Protein AF-R7PUD4-F1 (afdb_monomer_lite)

pLDDT: mean 94.87, std 5.17, range [64.31, 98.5]

Secondary structure (DSSP, 8-state):
--HHHHHHHHHHHTS---HHHHHHHHTS-HHHHHHHHHHHHHHHHHHHHHH-HHHHHHHHHHHHHHHHHHS-HHHHHHHHHHHHHTT-

Radius of gyration: 19.75 Å; chains: 1; bounding box: 38×24×50 Å

Sequence (88 aa):
MTKRQRDCLDLYYNENLTLAEIAEHFRISRQAVHDAMRHGEEQLAYYEKTLCLLYKKKEKQKALVNVKNILTETQLKKAEIWLELLSE

Structure (mmCIF, N/CA/C/O backbone):
data_AF-R7PUD4-F1
#
_entry.id   AF-R7PUD4-F1
#
loop_
_atom_site.group_PDB
_atom_site.id
_atom_site.type_symbol
_atom_site.label_atom_id
_atom_site.label_alt_id
_atom_site.label_comp_id
_atom_site.label_asym_id
_atom_site.label_entity_id
_atom_site.label_seq_id
_atom_site.pdbx_PDB_ins_code
_atom_site.Cartn_x
_atom_site.Cartn_y
_atom_site.Cartn_z
_atom_site.occupancy
_atom_site.B_iso_or_equiv
_atom_site.auth_seq_id
_atom_site.auth_comp_id
_atom_site.auth_asym_id
_atom_site.auth_atom_id
_atom_site.pdbx_PDB_model_num
ATOM 1 N N . MET A 1 1 ? -3.047 1.598 -11.704 1.0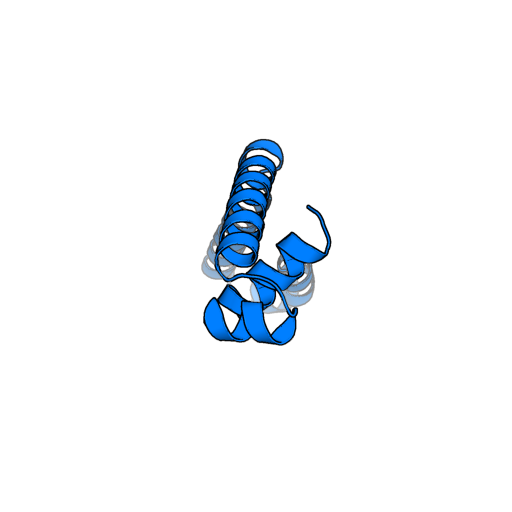0 89.31 1 MET A N 1
ATOM 2 C CA . MET A 1 1 ? -1.724 0.954 -11.597 1.00 89.31 1 MET A CA 1
ATOM 3 C C . MET A 1 1 ? -1.672 -0.325 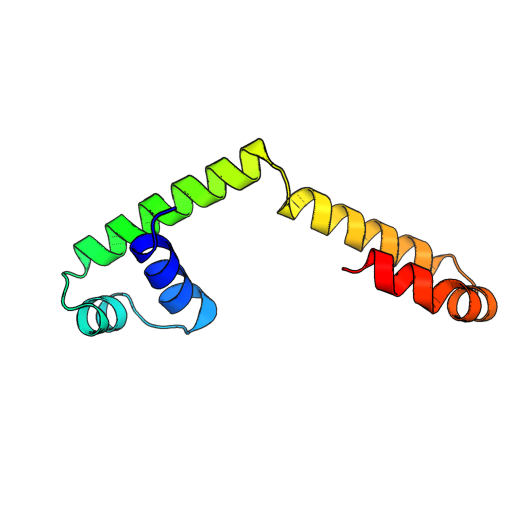-12.392 1.00 89.31 1 MET A C 1
ATOM 5 O O . MET A 1 1 ? -2.572 -1.150 -12.278 1.00 89.31 1 MET A O 1
ATOM 9 N N . THR A 1 2 ? -0.644 -0.456 -13.227 1.00 96.75 2 THR A N 1
ATOM 10 C CA . THR A 1 2 ? -0.388 -1.685 -13.986 1.00 96.75 2 THR A CA 1
ATOM 11 C C . THR A 1 2 ? 0.178 -2.769 -13.074 1.00 96.75 2 THR A C 1
ATOM 13 O O . THR A 1 2 ? 0.749 -2.471 -12.023 1.00 96.75 2 THR A O 1
ATOM 16 N N . LYS A 1 3 ? 0.068 -4.030 -13.504 1.00 96.62 3 LYS A N 1
ATOM 17 C CA . LYS A 1 3 ? 0.667 -5.157 -12.783 1.00 96.62 3 LYS A CA 1
ATOM 18 C C . LYS A 1 3 ? 2.178 -4.963 -12.593 1.00 96.62 3 LYS A C 1
ATOM 20 O O . LYS A 1 3 ? 2.661 -5.077 -11.482 1.00 96.62 3 LYS A O 1
ATOM 25 N N . ARG A 1 4 ? 2.903 -4.551 -13.641 1.00 95.50 4 ARG A N 1
ATOM 26 C CA . ARG A 1 4 ? 4.361 -4.353 -13.567 1.00 95.50 4 ARG A CA 1
ATOM 27 C C . ARG A 1 4 ? 4.771 -3.305 -12.529 1.00 95.50 4 ARG A C 1
ATOM 29 O O . ARG A 1 4 ? 5.705 -3.543 -11.781 1.00 95.50 4 ARG A O 1
ATOM 36 N N . GLN A 1 5 ? 4.080 -2.166 -12.483 1.00 97.94 5 GLN A N 1
ATOM 37 C CA . GLN A 1 5 ? 4.351 -1.115 -11.493 1.00 97.94 5 GLN A CA 1
ATOM 38 C C . GLN A 1 5 ? 4.112 -1.625 -10.069 1.00 97.94 5 GLN A C 1
ATOM 40 O O . GLN A 1 5 ? 4.936 -1.390 -9.193 1.00 97.94 5 GLN A O 1
ATOM 45 N N . ARG A 1 6 ? 3.008 -2.359 -9.860 1.00 97.94 6 ARG A N 1
ATOM 46 C CA . ARG A 1 6 ? 2.694 -2.983 -8.571 1.00 97.94 6 ARG A CA 1
ATOM 47 C C . ARG A 1 6 ? 3.784 -3.959 -8.149 1.00 97.94 6 ARG A C 1
ATOM 49 O O . ARG A 1 6 ? 4.300 -3.820 -7.052 1.00 97.94 6 ARG A O 1
ATOM 56 N N . ASP A 1 7 ? 4.121 -4.904 -9.020 1.00 98.06 7 ASP A N 1
ATOM 57 C CA . ASP A 1 7 ? 5.065 -5.971 -8.702 1.00 98.06 7 ASP A CA 1
ATOM 58 C C . ASP A 1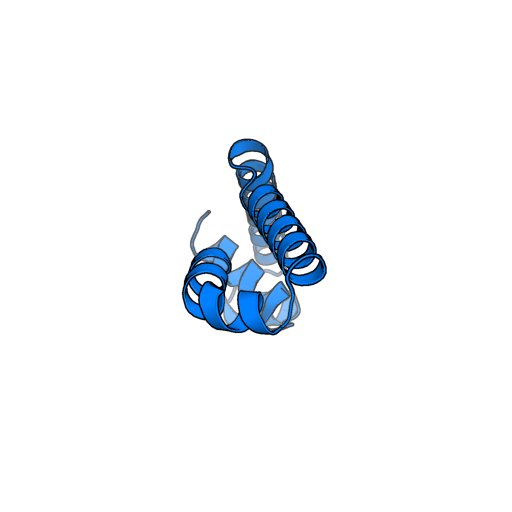 7 ? 6.470 -5.392 -8.433 1.00 98.06 7 ASP A C 1
ATOM 60 O O . ASP A 1 7 ? 7.139 -5.820 -7.502 1.00 98.06 7 ASP A O 1
ATOM 64 N N . CYS A 1 8 ? 6.908 -4.367 -9.182 1.00 98.12 8 CYS A N 1
ATOM 65 C CA . CYS A 1 8 ? 8.175 -3.680 -8.897 1.00 98.12 8 CYS A CA 1
ATOM 66 C C . CYS A 1 8 ? 8.178 -2.994 -7.520 1.00 98.12 8 CYS A C 1
ATOM 68 O O . CYS A 1 8 ? 9.174 -3.078 -6.808 1.00 98.12 8 CYS A O 1
ATOM 70 N N . LEU A 1 9 ? 7.088 -2.313 -7.147 1.00 98.00 9 LEU A N 1
ATOM 71 C CA . LEU A 1 9 ? 6.974 -1.670 -5.834 1.00 98.00 9 LEU A CA 1
ATOM 72 C C . LEU A 1 9 ? 6.926 -2.692 -4.697 1.00 98.00 9 LEU A C 1
ATOM 74 O O . LEU A 1 9 ? 7.548 -2.468 -3.666 1.00 98.00 9 LEU A O 1
ATOM 78 N N . ASP A 1 10 ? 6.211 -3.797 -4.892 1.00 98.38 10 ASP A N 1
ATOM 79 C CA . ASP A 1 10 ? 6.084 -4.883 -3.919 1.00 98.38 10 ASP A CA 1
ATOM 80 C C . ASP A 1 10 ? 7.444 -5.532 -3.635 1.00 98.38 10 ASP A C 1
ATOM 82 O O . ASP A 1 10 ? 7.892 -5.568 -2.490 1.00 98.38 10 ASP A O 1
ATOM 86 N N . LEU A 1 11 ? 8.169 -5.918 -4.691 1.00 98.50 11 LEU A N 1
ATOM 87 C CA . LEU A 1 11 ? 9.505 -6.498 -4.558 1.00 98.50 11 LEU A CA 1
ATOM 88 C C . LEU A 1 11 ? 10.498 -5.544 -3.878 1.00 98.50 11 LEU A C 1
ATOM 90 O O . LEU A 1 11 ? 11.360 -5.988 -3.124 1.00 98.50 11 LEU A O 1
ATOM 94 N N . TYR A 1 12 ? 10.388 -4.238 -4.131 1.00 98.31 12 TYR A N 1
ATOM 95 C CA . TYR A 1 12 ? 11.283 -3.256 -3.522 1.00 98.31 12 TYR A CA 1
ATOM 96 C C . TYR A 1 12 ? 10.940 -2.974 -2.054 1.00 98.31 12 TYR A C 1
ATOM 98 O O . TYR A 1 12 ? 11.812 -3.031 -1.191 1.00 98.31 12 TYR A O 1
ATOM 106 N N . TYR A 1 13 ? 9.678 -2.646 -1.763 1.00 98.00 13 TYR A N 1
ATOM 107 C CA . TYR A 1 13 ? 9.269 -2.162 -0.443 1.00 98.00 13 TYR A CA 1
ATOM 108 C C . TYR A 1 13 ? 8.926 -3.271 0.554 1.00 98.00 13 TYR A C 1
ATOM 110 O O . TYR A 1 13 ? 9.083 -3.041 1.752 1.00 98.00 13 TYR A O 1
ATOM 118 N N . ASN A 1 14 ? 8.452 -4.431 0.089 1.00 98.00 14 ASN A N 1
ATOM 119 C CA . ASN A 1 14 ? 7.992 -5.518 0.960 1.00 98.00 14 ASN A CA 1
ATOM 120 C C . ASN A 1 14 ? 8.968 -6.700 1.004 1.00 98.00 14 ASN A C 1
ATOM 122 O O . ASN A 1 14 ? 9.078 -7.347 2.040 1.00 98.00 14 ASN A O 1
ATOM 126 N N . GLU A 1 15 ? 9.687 -6.956 -0.092 1.00 98.12 15 GLU A N 1
ATOM 127 C CA . GLU A 1 15 ? 10.649 -8.068 -0.195 1.00 98.12 15 GLU A CA 1
ATOM 128 C C . GLU A 1 15 ? 12.117 -7.605 -0.142 1.00 98.12 15 GLU A C 1
ATOM 130 O O . GLU A 1 15 ? 13.036 -8.420 -0.183 1.00 98.12 15 GLU A O 1
ATOM 135 N N . ASN A 1 16 ? 12.359 -6.295 -0.028 1.00 98.19 16 ASN A N 1
ATOM 136 C CA . ASN A 1 16 ? 13.683 -5.681 0.110 1.00 98.19 16 ASN A CA 1
ATOM 137 C C . ASN A 1 16 ? 14.662 -5.965 -1.051 1.00 98.19 16 ASN A C 1
ATOM 139 O O . ASN A 1 16 ? 15.878 -5.861 -0.863 1.00 98.19 16 ASN A O 1
ATOM 143 N N . LEU A 1 17 ? 14.172 -6.284 -2.254 1.00 98.50 17 LEU A N 1
ATOM 144 C CA . LEU A 1 17 ? 15.035 -6.434 -3.427 1.00 98.50 17 LEU A CA 1
ATOM 145 C C . LEU A 1 17 ? 15.580 -5.075 -3.880 1.00 98.50 17 LEU A C 1
ATOM 147 O O . LEU A 1 17 ? 14.891 -4.055 -3.919 1.00 98.50 17 LEU A O 1
ATOM 151 N N . THR A 1 18 ? 16.823 -5.077 -4.338 1.00 98.31 18 THR A N 1
ATOM 152 C CA . THR A 1 18 ? 17.437 -3.942 -5.023 1.00 98.31 18 THR A CA 1
ATOM 153 C C . THR A 1 18 ? 16.883 -3.782 -6.444 1.00 98.31 18 THR A C 1
ATOM 155 O O . THR A 1 18 ? 16.447 -4.737 -7.086 1.00 98.31 18 THR A O 1
ATOM 158 N N . LEU A 1 19 ? 16.997 -2.576 -7.021 1.00 97.75 19 LEU A N 1
ATOM 159 C CA . LEU A 1 19 ? 16.624 -2.329 -8.428 1.00 97.75 19 LEU A CA 1
ATOM 160 C C . LEU A 1 19 ? 17.357 -3.254 -9.413 1.00 97.75 19 LEU A C 1
ATOM 162 O O . LEU A 1 19 ? 16.860 -3.518 -10.504 1.00 97.75 19 LEU A O 1
ATOM 166 N N . ALA A 1 20 ? 18.556 -3.712 -9.043 1.00 98.19 20 ALA A N 1
ATOM 167 C CA . ALA A 1 20 ? 19.343 -4.653 -9.822 1.00 98.19 20 ALA A CA 1
ATOM 168 C C . ALA A 1 20 ? 18.696 -6.038 -9.862 1.00 98.19 20 ALA A C 1
ATOM 170 O O . ALA A 1 20 ? 18.504 -6.581 -10.946 1.00 98.19 20 ALA A O 1
ATOM 171 N N . GLU A 1 21 ? 18.331 -6.559 -8.693 1.00 98.44 21 GLU A N 1
ATOM 172 C CA . GLU A 1 21 ? 17.689 -7.865 -8.539 1.00 98.44 21 GLU A CA 1
ATOM 173 C C . GLU A 1 21 ? 16.306 -7.868 -9.192 1.00 98.44 21 GLU A C 1
ATOM 175 O O . GLU A 1 21 ? 15.950 -8.818 -9.882 1.00 98.44 21 GLU A O 1
ATOM 180 N N . ILE A 1 22 ? 15.553 -6.768 -9.078 1.00 98.44 22 ILE A N 1
ATOM 181 C CA . ILE A 1 22 ? 14.255 -6.617 -9.753 1.00 98.44 22 ILE A CA 1
ATOM 182 C C . ILE A 1 22 ? 14.432 -6.578 -11.278 1.00 98.44 22 ILE A C 1
ATOM 184 O O . ILE A 1 22 ? 13.669 -7.208 -12.014 1.00 98.44 22 ILE A O 1
ATOM 188 N N . ALA A 1 23 ? 15.443 -5.858 -11.774 1.00 98.50 23 ALA A N 1
ATOM 189 C CA . ALA A 1 23 ? 15.745 -5.789 -13.203 1.00 98.50 23 ALA A CA 1
ATOM 190 C C . ALA A 1 23 ? 16.110 -7.170 -13.765 1.00 98.50 23 ALA A C 1
ATOM 192 O O . ALA A 1 23 ? 15.611 -7.554 -14.825 1.00 98.50 23 ALA A O 1
ATOM 193 N N . GLU A 1 24 ? 16.923 -7.931 -13.030 1.00 98.31 24 GLU A N 1
ATOM 194 C CA . GLU A 1 24 ? 17.292 -9.305 -13.368 1.00 98.31 24 GLU A CA 1
ATOM 195 C C . GLU A 1 24 ? 16.079 -10.244 -13.347 1.00 98.31 24 GLU A C 1
ATOM 197 O O . GLU A 1 24 ? 15.816 -10.920 -14.345 1.00 98.31 24 GLU A O 1
ATOM 202 N N . HIS A 1 25 ? 15.285 -10.215 -12.270 1.00 96.88 25 HIS A N 1
ATOM 203 C CA . HIS A 1 25 ? 14.069 -11.017 -12.104 1.00 96.88 25 HIS A CA 1
ATOM 204 C C . HIS A 1 25 ? 13.117 -10.861 -13.296 1.00 96.88 25 HIS A C 1
ATOM 206 O O . HIS A 1 25 ? 12.560 -11.828 -13.819 1.00 96.88 25 HIS A O 1
ATOM 212 N N . PHE A 1 26 ? 12.969 -9.627 -13.770 1.00 97.38 26 PHE A N 1
ATOM 213 C CA . PHE A 1 26 ? 12.071 -9.282 -14.859 1.00 97.38 26 PHE A CA 1
ATOM 214 C C . PHE A 1 26 ? 12.708 -9.266 -16.250 1.00 97.38 26 PHE A C 1
ATOM 216 O O . PHE A 1 26 ? 11.975 -9.058 -17.222 1.00 97.38 26 PHE A O 1
ATOM 223 N N . ARG A 1 27 ? 14.025 -9.491 -16.352 1.00 97.62 27 ARG A N 1
ATOM 224 C CA . ARG A 1 27 ? 14.827 -9.381 -17.583 1.00 97.62 27 ARG A CA 1
ATOM 225 C C . ARG A 1 27 ? 14.618 -8.049 -18.312 1.00 97.62 27 ARG A C 1
ATOM 227 O O . ARG A 1 27 ? 14.406 -8.012 -19.523 1.00 97.62 27 ARG A O 1
ATOM 234 N N . ILE A 1 28 ? 14.659 -6.954 -17.560 1.00 97.38 28 ILE A N 1
ATOM 235 C CA . ILE A 1 28 ? 14.546 -5.578 -18.064 1.00 97.38 28 ILE A CA 1
ATOM 236 C C . ILE A 1 28 ? 15.740 -4.742 -17.597 1.00 97.38 28 ILE A C 1
ATOM 238 O O . ILE A 1 28 ? 16.562 -5.194 -16.807 1.00 97.38 28 ILE A O 1
ATOM 242 N N . SER A 1 29 ? 15.865 -3.508 -18.088 1.00 98.25 29 SER A N 1
ATOM 243 C CA . SER A 1 29 ? 16.911 -2.603 -17.607 1.00 98.25 29 SER A CA 1
ATOM 244 C C . SER A 1 29 ? 16.575 -2.055 -16.216 1.00 98.25 29 SER A C 1
ATOM 246 O O . SER A 1 29 ? 15.406 -1.879 -15.866 1.00 98.25 29 SER A O 1
ATOM 248 N N . ARG A 1 30 ? 17.605 -1.690 -15.440 1.00 97.75 30 ARG A N 1
ATOM 249 C CA . ARG A 1 30 ? 17.426 -0.945 -14.177 1.00 97.75 30 ARG A CA 1
ATOM 250 C C . ARG A 1 30 ? 16.628 0.349 -14.379 1.00 97.75 30 ARG A C 1
ATOM 252 O O . ARG A 1 30 ? 15.834 0.709 -13.519 1.00 97.75 30 ARG A O 1
ATOM 259 N N . GLN A 1 31 ? 16.797 1.005 -15.531 1.00 98.12 31 GLN A N 1
ATOM 260 C CA . GLN A 1 31 ? 16.033 2.202 -15.885 1.00 98.12 31 GLN A CA 1
ATOM 261 C C . GLN A 1 31 ? 14.536 1.900 -16.021 1.00 98.12 31 GLN A C 1
ATOM 263 O O . GLN A 1 31 ? 13.716 2.625 -15.472 1.00 98.12 31 GLN A O 1
ATOM 268 N N . ALA A 1 32 ? 14.173 0.792 -16.672 1.00 98.00 32 ALA A N 1
ATOM 269 C CA . ALA A 1 32 ? 12.776 0.388 -16.801 1.00 98.00 32 ALA A CA 1
ATOM 270 C C . ALA A 1 32 ? 12.132 0.057 -15.441 1.00 98.00 32 ALA A C 1
ATOM 272 O O . ALA A 1 32 ? 10.953 0.345 -15.241 1.00 98.00 32 ALA A O 1
ATOM 273 N N . VAL A 1 33 ? 12.893 -0.514 -14.494 1.00 98.31 33 VAL A N 1
ATOM 274 C CA . VAL A 1 33 ? 12.424 -0.710 -13.107 1.00 98.31 33 VAL A CA 1
ATOM 275 C C . VAL A 1 33 ? 12.183 0.634 -12.426 1.00 98.31 33 VAL A C 1
ATOM 277 O O . VAL A 1 33 ? 11.114 0.838 -11.857 1.00 98.31 33 VAL A O 1
ATOM 280 N N . HIS A 1 34 ? 13.149 1.552 -12.515 1.00 98.00 34 HIS A N 1
ATOM 281 C CA . HIS A 1 34 ? 13.043 2.885 -11.927 1.00 98.00 34 HIS A CA 1
ATOM 282 C C . HIS A 1 34 ? 11.811 3.640 -12.448 1.00 98.00 34 HIS A C 1
ATOM 284 O O . HIS A 1 34 ? 11.025 4.162 -11.660 1.00 98.00 34 HIS A O 1
ATOM 290 N N . ASP A 1 35 ? 11.593 3.643 -13.764 1.00 98.25 35 ASP A N 1
ATOM 291 C CA . ASP A 1 35 ? 10.449 4.326 -14.374 1.00 98.25 35 ASP A CA 1
ATOM 292 C C . ASP A 1 35 ? 9.118 3.670 -13.965 1.00 98.25 35 ASP A C 1
ATOM 294 O O . ASP A 1 35 ? 8.138 4.359 -13.673 1.00 98.25 35 ASP A O 1
ATOM 298 N N . ALA A 1 36 ? 9.081 2.335 -13.868 1.00 97.88 36 ALA A N 1
ATOM 299 C CA . ALA A 1 36 ? 7.914 1.618 -13.364 1.00 97.88 36 ALA A CA 1
ATOM 300 C C . ALA A 1 36 ? 7.604 1.970 -11.899 1.00 97.88 36 ALA A C 1
ATOM 302 O O . ALA A 1 36 ? 6.442 2.213 -11.572 1.00 97.88 36 ALA A O 1
ATOM 303 N N . MET A 1 37 ? 8.616 2.033 -11.029 1.00 98.00 37 MET A N 1
ATOM 304 C CA . MET A 1 37 ? 8.430 2.417 -9.627 1.00 98.00 37 MET A CA 1
ATOM 305 C C . MET A 1 37 ? 7.941 3.854 -9.505 1.00 98.00 37 MET A C 1
ATOM 307 O O . MET A 1 37 ? 6.898 4.081 -8.897 1.00 98.00 37 MET A O 1
ATOM 311 N N . ARG A 1 38 ? 8.610 4.797 -10.176 1.00 98.19 38 ARG A N 1
ATOM 312 C CA . ARG A 1 38 ? 8.237 6.214 -10.161 1.00 98.19 38 ARG A CA 1
ATOM 313 C C . ARG A 1 38 ? 6.779 6.424 -10.566 1.00 98.19 38 ARG A C 1
ATOM 315 O O . ARG A 1 38 ? 6.026 7.089 -9.862 1.00 98.19 38 ARG A O 1
ATOM 322 N N . HIS A 1 39 ? 6.347 5.829 -11.677 1.00 98.31 39 HIS A N 1
ATOM 323 C CA . HIS A 1 39 ? 4.956 5.961 -12.112 1.00 98.31 39 HIS A CA 1
ATOM 324 C C . HIS A 1 39 ? 3.968 5.244 -11.185 1.00 98.31 39 HIS A C 1
ATOM 326 O O . HIS A 1 39 ? 2.824 5.681 -11.049 1.00 98.31 39 HIS A O 1
ATOM 332 N N . GLY A 1 40 ? 4.376 4.140 -10.556 1.00 98.19 40 GLY A N 1
ATOM 333 C CA . GLY A 1 40 ? 3.577 3.479 -9.528 1.00 98.19 40 GLY A CA 1
ATOM 334 C C . GLY A 1 40 ? 3.377 4.371 -8.298 1.00 98.19 40 GLY A C 1
ATOM 335 O O . GLY A 1 40 ? 2.246 4.540 -7.846 1.00 98.19 40 GLY A O 1
ATOM 336 N N . GLU A 1 41 ? 4.444 5.004 -7.810 1.00 97.94 41 GLU A N 1
ATOM 337 C CA . GLU A 1 41 ? 4.423 5.953 -6.688 1.00 97.94 41 GLU A CA 1
ATOM 338 C C . GLU A 1 41 ? 3.564 7.181 -6.992 1.00 97.94 41 GLU A C 1
ATOM 340 O O . GLU A 1 41 ? 2.717 7.554 -6.181 1.00 97.94 41 GLU A O 1
ATOM 345 N N . GLU A 1 42 ? 3.715 7.773 -8.181 1.00 98.31 42 GLU A N 1
ATOM 346 C CA . GLU A 1 42 ? 2.890 8.897 -8.641 1.00 98.31 42 GLU A CA 1
ATOM 347 C C . GLU A 1 42 ? 1.394 8.534 -8.624 1.00 98.31 42 GLU A C 1
ATOM 349 O O . GLU A 1 42 ? 0.555 9.323 -8.178 1.00 98.31 42 GLU A O 1
ATOM 354 N N . GLN A 1 43 ? 1.044 7.314 -9.046 1.00 97.88 43 GLN A N 1
ATOM 355 C CA . GLN A 1 43 ? -0.338 6.834 -9.005 1.00 97.88 43 GLN A CA 1
ATOM 356 C C . GLN A 1 43 ? -0.833 6.564 -7.582 1.00 97.88 43 GLN A C 1
ATOM 358 O O . GLN A 1 43 ? -1.971 6.915 -7.276 1.00 97.88 43 GLN A O 1
ATOM 363 N N . LEU A 1 44 ? -0.012 5.979 -6.703 1.00 97.44 44 LEU A N 1
ATOM 364 C CA . LEU A 1 44 ? -0.370 5.777 -5.295 1.00 97.44 44 LEU A CA 1
ATOM 365 C C . LEU A 1 44 ? -0.585 7.113 -4.573 1.00 97.44 44 LEU A C 1
ATOM 367 O O . LEU A 1 44 ? -1.568 7.263 -3.848 1.00 97.44 44 LEU A O 1
ATOM 371 N N . ALA A 1 45 ? 0.277 8.101 -4.820 1.00 97.56 45 ALA A N 1
ATOM 372 C CA . ALA A 1 45 ? 0.132 9.449 -4.282 1.00 97.56 45 ALA A CA 1
ATOM 373 C C . ALA A 1 45 ? -1.158 10.120 -4.777 1.00 97.56 45 ALA A C 1
ATOM 375 O O . ALA A 1 45 ? -1.877 10.742 -3.992 1.00 97.56 45 ALA A O 1
ATOM 376 N N . TYR A 1 46 ? -1.493 9.959 -6.061 1.00 98.00 46 TYR A N 1
ATOM 377 C CA . TYR A 1 46 ? -2.765 10.429 -6.608 1.00 98.00 46 TYR A CA 1
ATOM 378 C C . TYR A 1 46 ? -3.966 9.731 -5.955 1.00 98.00 46 TYR A C 1
ATOM 380 O O . TYR A 1 46 ? -4.900 10.404 -5.522 1.00 98.00 46 TYR A O 1
ATOM 388 N N . TYR A 1 47 ? -3.937 8.400 -5.828 1.00 97.44 47 TYR A N 1
ATOM 389 C CA . TYR A 1 47 ? -5.016 7.653 -5.181 1.00 97.44 47 TYR A CA 1
ATOM 390 C C . TYR A 1 47 ? -5.217 8.085 -3.735 1.00 97.44 47 TYR A C 1
ATOM 392 O O . TYR A 1 47 ? -6.358 8.295 -3.332 1.00 97.44 47 TYR A O 1
ATOM 400 N N . GLU A 1 48 ? -4.144 8.274 -2.968 1.00 97.75 48 GLU A N 1
ATOM 401 C CA . GLU A 1 48 ? -4.283 8.751 -1.595 1.00 97.75 48 GLU A CA 1
ATOM 402 C C . GLU A 1 48 ? -4.827 10.180 -1.549 1.00 97.75 48 GLU A C 1
ATOM 404 O O . GLU A 1 48 ? -5.730 10.451 -0.764 1.00 97.75 48 GLU A O 1
ATOM 409 N N . LYS A 1 49 ? -4.370 11.076 -2.432 1.00 97.94 49 LYS A N 1
ATOM 410 C CA . LYS A 1 49 ? -4.905 12.442 -2.528 1.00 97.94 49 LYS A CA 1
ATOM 411 C C . LYS A 1 49 ? -6.409 12.468 -2.821 1.00 97.94 49 LYS A C 1
ATOM 413 O O . LYS A 1 49 ? -7.103 13.360 -2.340 1.00 97.94 49 LYS A O 1
ATOM 418 N N . THR A 1 50 ? -6.910 11.537 -3.630 1.00 98.06 50 THR A N 1
ATOM 419 C CA . THR A 1 50 ? -8.320 11.508 -4.044 1.00 98.06 50 THR A CA 1
ATOM 420 C C . THR A 1 50 ? -9.207 10.726 -3.079 1.00 98.06 50 THR A C 1
ATOM 422 O O . THR A 1 50 ? -10.332 11.139 -2.804 1.00 98.06 50 THR A O 1
ATOM 425 N N . LEU A 1 51 ? -8.737 9.584 -2.580 1.00 97.94 51 LEU A N 1
ATOM 426 C CA . LEU A 1 51 ? -9.553 8.653 -1.797 1.00 97.94 51 LEU A CA 1
ATOM 427 C C . LEU A 1 51 ? -9.369 8.839 -0.281 1.00 97.94 51 LEU A C 1
ATOM 429 O O . LEU A 1 51 ? -10.294 8.556 0.496 1.00 97.94 51 LEU A O 1
ATOM 433 N N . CYS A 1 52 ? -8.196 9.335 0.131 1.00 97.12 52 CYS A N 1
ATOM 434 C CA . CYS A 1 52 ? -7.769 9.523 1.519 1.00 97.12 52 CYS A CA 1
ATOM 435 C C . 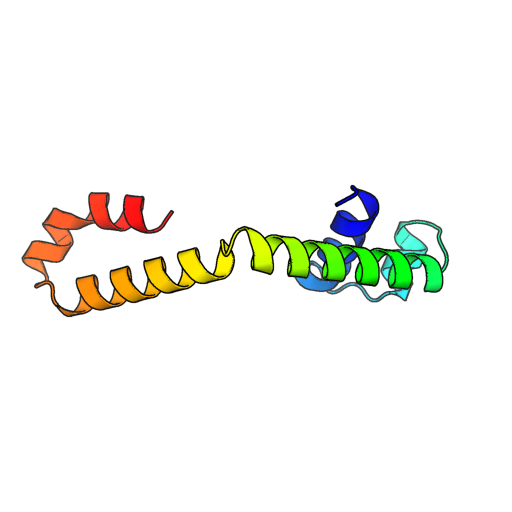CYS A 1 52 ? -7.909 8.246 2.364 1.00 97.12 52 CYS A C 1
ATOM 437 O O . CYS A 1 52 ? -8.348 8.308 3.516 1.00 97.12 52 CYS A O 1
ATOM 439 N N . LEU A 1 53 ? -7.639 7.071 1.784 1.00 95.94 53 LEU A N 1
ATOM 440 C CA . LEU A 1 53 ? -7.897 5.789 2.446 1.00 95.94 53 LEU A CA 1
ATOM 441 C C . LEU A 1 53 ? -6.932 5.565 3.602 1.00 95.94 53 LEU A C 1
ATOM 443 O O . LEU A 1 53 ? -7.363 5.181 4.691 1.00 95.94 53 LEU A O 1
ATOM 447 N N . LEU A 1 54 ? -5.643 5.837 3.393 1.00 94.50 54 LEU A N 1
ATOM 448 C CA . LEU A 1 54 ? -4.641 5.696 4.441 1.00 94.50 54 LEU A CA 1
ATOM 449 C C . LEU A 1 54 ? -4.905 6.694 5.570 1.00 94.50 54 LEU A C 1
ATOM 451 O O . LEU A 1 54 ? -4.854 6.314 6.741 1.00 94.50 54 LEU A O 1
ATOM 455 N N . TYR A 1 55 ? -5.227 7.946 5.235 1.00 95.44 55 TYR A N 1
ATOM 456 C CA . TYR A 1 55 ? -5.614 8.953 6.221 1.00 95.44 55 TYR A CA 1
ATOM 457 C C . TYR A 1 55 ? -6.823 8.503 7.053 1.00 95.44 55 TYR A C 1
ATOM 459 O O . TYR A 1 55 ? -6.738 8.447 8.280 1.00 95.44 55 TYR A O 1
ATOM 467 N N . LYS A 1 56 ? -7.924 8.102 6.405 1.00 95.06 56 LYS A N 1
ATOM 468 C CA . LYS A 1 56 ? -9.141 7.638 7.094 1.00 95.06 56 LYS A CA 1
ATOM 469 C C . LYS A 1 56 ? -8.873 6.417 7.969 1.00 95.06 56 LYS A C 1
ATOM 471 O O . LYS A 1 56 ? -9.362 6.364 9.094 1.00 95.06 56 LYS A O 1
ATOM 476 N N . LYS A 1 57 ? -8.061 5.466 7.494 1.00 94.06 57 LYS A N 1
ATOM 477 C CA . LYS A 1 57 ? -7.656 4.294 8.281 1.00 94.06 57 LYS A CA 1
ATOM 478 C C . LYS A 1 57 ? -6.892 4.705 9.543 1.00 94.06 57 LYS A C 1
ATOM 480 O O . LYS A 1 57 ? -7.179 4.195 10.623 1.00 94.06 57 LYS A O 1
ATOM 485 N N . LYS A 1 58 ? -5.964 5.662 9.435 1.00 94.12 58 LYS A N 1
ATOM 486 C CA . LYS A 1 58 ? -5.227 6.200 10.592 1.00 94.12 58 LYS A CA 1
ATOM 487 C C . LYS A 1 58 ? -6.150 6.904 11.586 1.00 94.12 58 LYS A C 1
ATOM 489 O O . LYS A 1 58 ? -6.016 6.674 12.784 1.00 94.12 58 LYS A O 1
ATOM 494 N N . GLU A 1 59 ? -7.087 7.721 11.114 1.00 95.25 59 GLU A N 1
ATOM 495 C CA . GLU A 1 59 ? -8.050 8.399 11.992 1.00 95.25 59 GLU A CA 1
ATOM 496 C C . GLU A 1 59 ? -8.977 7.401 12.700 1.00 95.25 59 GLU A C 1
ATOM 498 O O . GLU A 1 59 ? -9.170 7.504 13.911 1.00 95.25 59 GLU A O 1
ATOM 503 N N . LYS A 1 60 ? -9.457 6.369 11.989 1.00 93.56 60 LYS A N 1
ATOM 504 C CA . LYS A 1 60 ? -10.222 5.256 12.577 1.00 93.56 60 LYS A CA 1
ATOM 505 C C . LYS A 1 60 ? -9.425 4.571 13.691 1.00 93.56 60 LYS A C 1
ATOM 507 O O . LYS A 1 60 ? -9.938 4.400 14.794 1.00 93.56 60 LYS A O 1
ATOM 512 N N . GLN A 1 61 ? -8.154 4.251 13.438 1.00 92.88 61 GLN A N 1
ATOM 513 C CA . GLN A 1 61 ? -7.288 3.601 14.423 1.00 92.88 61 GLN A CA 1
ATOM 514 C C . GLN A 1 61 ? -7.072 4.472 15.667 1.00 92.88 61 GLN A C 1
ATOM 516 O O . GLN A 1 61 ? -7.151 3.973 16.789 1.00 92.88 61 GLN A O 1
ATOM 521 N N . LYS A 1 62 ? -6.831 5.777 15.491 1.00 94.25 62 LYS A N 1
ATOM 522 C CA . LYS A 1 62 ? -6.696 6.721 16.613 1.00 94.25 62 LYS A CA 1
ATOM 523 C C . LYS A 1 62 ? -7.977 6.806 17.435 1.00 94.25 62 LYS A C 1
ATOM 525 O O . LYS A 1 62 ? -7.915 6.743 18.660 1.00 94.25 62 LYS A O 1
ATOM 530 N N . ALA A 1 63 ? -9.130 6.923 16.777 1.00 92.94 63 ALA A N 1
ATOM 531 C CA . ALA A 1 63 ? -10.420 6.952 17.455 1.00 92.94 63 ALA A CA 1
ATOM 532 C C . ALA A 1 63 ? -10.643 5.673 18.274 1.00 92.94 63 ALA A C 1
ATOM 534 O O . ALA A 1 63 ? -11.055 5.747 19.428 1.00 92.94 63 ALA A O 1
ATOM 535 N N . LEU A 1 64 ? -10.290 4.513 17.719 1.00 92.25 64 LEU A N 1
ATOM 536 C CA . LEU A 1 64 ? -10.424 3.222 18.389 1.00 92.25 64 LEU A CA 1
ATOM 537 C C . LEU A 1 64 ? -9.516 3.108 19.623 1.00 92.25 64 LEU A C 1
ATOM 539 O O . LEU A 1 64 ? -9.960 2.632 20.667 1.00 92.25 64 LEU A O 1
ATOM 543 N N . VAL A 1 65 ? -8.277 3.601 19.539 1.00 92.19 65 VAL A N 1
ATOM 544 C CA . VAL A 1 65 ? -7.370 3.700 20.697 1.00 92.19 65 VAL A CA 1
ATOM 545 C C . VAL A 1 65 ? -7.952 4.621 21.772 1.00 92.19 65 VAL A C 1
ATOM 547 O O . VAL A 1 65 ? -7.999 4.241 22.939 1.00 92.19 65 VAL A O 1
ATOM 550 N N . ASN A 1 66 ? -8.458 5.795 21.391 1.00 93.50 66 ASN A N 1
ATOM 551 C CA . ASN A 1 66 ? -9.064 6.734 22.338 1.00 93.50 66 ASN A CA 1
ATOM 552 C C . ASN A 1 66 ? -10.288 6.136 23.038 1.00 93.50 66 ASN A C 1
ATOM 554 O O . ASN A 1 66 ? -10.415 6.262 24.252 1.00 93.50 66 ASN A O 1
ATOM 558 N N . VAL A 1 67 ? -11.159 5.445 22.297 1.00 92.00 67 VAL A N 1
ATOM 559 C CA . VAL A 1 67 ? -12.307 4.732 22.870 1.00 92.00 67 VAL A CA 1
ATOM 560 C C . VAL A 1 67 ? -11.832 3.684 23.873 1.00 92.00 67 VAL A C 1
ATOM 562 O O . VAL A 1 67 ? -12.313 3.671 25.004 1.00 92.00 67 VAL A O 1
ATOM 565 N N . LYS A 1 68 ? -10.844 2.854 23.512 1.00 90.81 68 LYS A N 1
ATOM 566 C CA . LYS A 1 68 ? -10.298 1.836 24.422 1.00 90.81 68 LYS A CA 1
ATOM 567 C C . LYS A 1 68 ? -9.744 2.432 25.720 1.00 90.81 68 LYS A C 1
ATOM 569 O O . LYS A 1 68 ? -9.920 1.824 26.766 1.00 90.81 68 LYS A O 1
ATOM 574 N N . ASN A 1 69 ? -9.142 3.619 25.662 1.00 92.69 69 ASN A N 1
ATOM 575 C CA . ASN A 1 69 ? -8.581 4.297 26.834 1.00 92.69 69 ASN A CA 1
ATOM 576 C C . ASN A 1 69 ? -9.639 4.876 27.791 1.00 92.69 69 ASN A C 1
ATOM 578 O O . ASN A 1 69 ? -9.330 5.121 28.953 1.00 92.69 69 ASN A O 1
ATOM 582 N N . ILE A 1 70 ? -10.863 5.129 27.318 1.00 94.25 70 ILE A N 1
ATOM 583 C CA . ILE A 1 70 ? -11.953 5.699 28.132 1.00 94.25 70 ILE A CA 1
ATOM 584 C C . ILE A 1 70 ? -12.812 4.594 28.764 1.00 94.25 70 ILE A C 1
ATOM 586 O O . ILE A 1 70 ? -13.418 4.794 29.818 1.00 94.25 70 ILE A O 1
ATOM 590 N N . LEU A 1 71 ? -12.894 3.429 28.122 1.00 93.06 71 LEU A N 1
ATOM 591 C CA . LEU A 1 71 ? -13.721 2.322 28.587 1.00 93.06 71 LEU A CA 1
ATOM 592 C C . LEU A 1 71 ? -13.098 1.611 29.793 1.00 93.06 71 LEU A C 1
ATOM 594 O O . LEU A 1 71 ? -11.906 1.322 29.836 1.00 93.06 71 LEU A O 1
ATOM 598 N N . THR A 1 72 ? -13.947 1.252 30.755 1.00 92.75 72 THR A N 1
ATOM 599 C CA . THR A 1 72 ? -13.559 0.349 31.848 1.00 92.75 72 THR A CA 1
ATOM 600 C C . THR A 1 72 ? -13.349 -1.078 31.337 1.00 92.75 72 THR A C 1
ATOM 602 O O . THR A 1 72 ? -13.907 -1.471 30.310 1.00 92.75 72 THR A O 1
ATOM 605 N N . GLU A 1 73 ? -12.612 -1.900 32.086 1.00 90.69 73 GLU A N 1
ATOM 606 C CA . GLU A 1 73 ? -12.337 -3.297 31.714 1.00 90.69 73 GLU A CA 1
ATOM 607 C C . GLU A 1 73 ? -13.624 -4.109 31.458 1.00 90.69 73 GLU A C 1
ATOM 609 O O . GLU A 1 73 ? -13.727 -4.860 30.486 1.00 90.69 73 GLU A O 1
ATOM 614 N N . THR A 1 74 ? -14.660 -3.890 32.273 1.00 93.00 74 THR A N 1
ATOM 615 C CA . THR A 1 74 ? -15.974 -4.529 32.101 1.00 93.00 74 THR A CA 1
ATOM 616 C C . THR A 1 74 ? -16.671 -4.096 30.807 1.00 93.00 74 THR A C 1
ATOM 618 O O . THR A 1 74 ? -17.350 -4.904 30.173 1.00 93.00 74 THR A O 1
ATOM 621 N N . GLN A 1 75 ? -16.531 -2.830 30.400 1.00 93.69 75 GLN A N 1
ATOM 622 C CA . GLN A 1 75 ? -17.107 -2.330 29.148 1.00 93.69 75 GLN A CA 1
ATOM 623 C C . GLN A 1 75 ? -16.322 -2.817 27.929 1.00 93.69 75 GLN A C 1
ATOM 625 O O . GLN A 1 75 ? -16.941 -3.169 26.929 1.00 93.69 75 GLN A O 1
ATOM 630 N N . LEU A 1 76 ? -14.991 -2.897 28.025 1.00 90.12 76 LEU A N 1
ATOM 631 C CA . LEU A 1 76 ? -14.136 -3.454 26.975 1.00 90.12 76 LEU A CA 1
ATOM 632 C C . LEU A 1 76 ? -14.532 -4.893 26.642 1.00 90.12 76 LEU A C 1
ATOM 634 O O . LEU A 1 76 ? -14.780 -5.186 25.478 1.00 90.12 76 LEU A O 1
ATOM 638 N N . LYS A 1 77 ? -14.702 -5.753 27.657 1.00 90.75 77 LYS A N 1
ATOM 639 C CA . LYS A 1 77 ? -15.155 -7.143 27.458 1.00 90.75 77 LYS A CA 1
ATOM 640 C C . LYS A 1 77 ? -16.518 -7.233 26.772 1.00 90.75 77 LYS A C 1
ATOM 642 O O . LYS A 1 77 ? -16.737 -8.101 25.940 1.00 90.75 77 LYS A O 1
ATOM 647 N N . LYS A 1 78 ? -17.449 -6.327 27.087 1.00 92.69 78 LYS A N 1
ATOM 648 C CA . LYS A 1 78 ? -18.766 -6.290 26.423 1.00 92.69 78 LYS A CA 1
ATOM 649 C C . LYS A 1 78 ? -18.693 -5.780 24.982 1.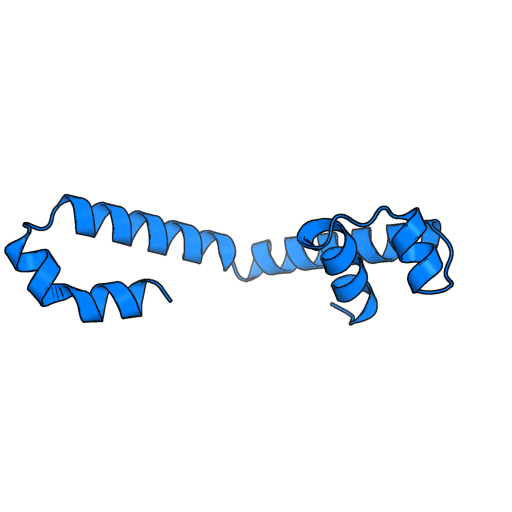00 92.69 78 LYS A C 1
ATOM 651 O O . LYS A 1 78 ? -19.530 -6.155 24.167 1.00 92.69 78 LYS A O 1
ATOM 656 N N . ALA A 1 79 ? -17.740 -4.899 24.687 1.00 90.94 79 ALA A N 1
ATOM 657 C CA . ALA A 1 79 ? -17.593 -4.245 23.391 1.00 90.94 79 ALA A CA 1
ATOM 658 C C . ALA A 1 79 ? -16.589 -4.940 22.453 1.00 90.94 79 ALA A C 1
ATOM 660 O O . ALA A 1 79 ? -16.408 -4.471 21.334 1.00 90.94 79 ALA A O 1
ATOM 661 N N . GLU A 1 80 ? -15.953 -6.032 22.882 1.00 88.81 80 GLU A N 1
ATOM 662 C CA . GLU A 1 80 ? -14.830 -6.687 22.196 1.00 88.81 80 GLU A CA 1
ATOM 663 C C . GLU A 1 80 ? -15.115 -6.981 20.717 1.00 88.81 80 GLU A C 1
ATOM 665 O O . GLU A 1 80 ? -14.389 -6.495 19.852 1.00 88.81 80 GLU A O 1
ATOM 670 N N . ILE A 1 81 ? -16.241 -7.638 20.423 1.00 90.12 81 ILE A N 1
ATOM 671 C CA . ILE A 1 81 ? -16.661 -7.984 19.053 1.00 90.12 81 ILE A CA 1
ATOM 672 C C . ILE A 1 81 ? -16.825 -6.730 18.178 1.00 90.12 81 ILE A C 1
ATOM 674 O O . ILE A 1 81 ? -16.398 -6.691 17.026 1.00 90.12 81 ILE A O 1
ATOM 678 N N . TRP A 1 82 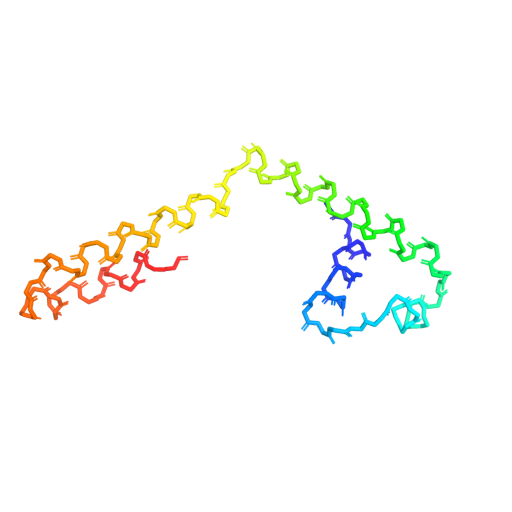? -17.429 -5.672 18.724 1.00 89.56 82 TRP A N 1
ATOM 679 C CA . TRP A 1 82 ? -17.642 -4.423 17.990 1.00 89.56 82 TRP A CA 1
ATOM 680 C C . TRP A 1 82 ? -16.326 -3.690 17.733 1.00 89.56 82 TRP A C 1
ATOM 682 O O . TRP A 1 82 ? -16.146 -3.092 16.675 1.00 89.56 82 TRP A O 1
ATOM 692 N N . LEU A 1 83 ? -15.396 -3.737 18.690 1.00 87.81 83 LEU A N 1
ATOM 693 C CA . LEU A 1 83 ? -14.071 -3.140 18.549 1.00 87.81 83 LEU A CA 1
ATOM 694 C C . LEU A 1 83 ? -13.215 -3.893 17.526 1.00 87.81 83 LEU A C 1
ATOM 696 O O . LEU A 1 83 ? -12.448 -3.254 16.812 1.00 87.81 83 LEU A O 1
ATOM 700 N N . GLU A 1 84 ? -13.354 -5.212 17.431 1.00 85.94 84 GLU A N 1
ATOM 701 C CA . GLU A 1 84 ? -12.675 -6.026 16.422 1.00 85.94 84 GLU A CA 1
ATOM 702 C C . GLU A 1 84 ? -13.185 -5.696 15.012 1.00 85.94 84 GLU A C 1
ATOM 704 O O . GLU A 1 84 ? -12.395 -5.333 14.141 1.00 85.94 84 GLU A O 1
ATOM 709 N N . LEU A 1 85 ? -14.505 -5.636 14.823 1.00 86.62 85 LEU A N 1
ATOM 710 C CA . LEU A 1 85 ? -15.126 -5.275 13.542 1.00 86.62 85 LEU A CA 1
ATOM 711 C C . LEU A 1 85 ? -14.813 -3.830 13.106 1.00 86.62 85 LEU A C 1
ATOM 713 O O . LEU A 1 85 ? -14.734 -3.508 11.922 1.00 86.62 85 LEU A O 1
ATOM 717 N N . LEU A 1 86 ? -14.596 -2.929 14.067 1.00 83.38 86 LEU A N 1
ATOM 718 C CA . LEU A 1 86 ? -14.135 -1.567 13.797 1.00 83.38 86 LEU A CA 1
ATOM 719 C C . LEU A 1 86 ? -12.621 -1.475 13.553 1.00 83.38 86 LEU A C 1
ATOM 721 O O . LEU A 1 86 ? -12.152 -0.409 13.157 1.00 83.38 86 LEU A O 1
ATOM 725 N N . SER A 1 87 ? -11.849 -2.538 13.756 1.00 76.50 87 SER A N 1
ATOM 726 C CA . SER A 1 87 ? -10.406 -2.548 13.487 1.00 76.50 87 SER A CA 1
ATOM 727 C C . SER A 1 87 ? -10.034 -3.030 12.078 1.00 76.50 87 SER A C 1
ATOM 729 O O . SER A 1 87 ? -8.963 -2.663 11.591 1.00 76.50 87 SER A O 1
ATOM 731 N N . GLU A 1 88 ? -10.938 -3.750 11.404 1.00 64.31 88 GLU A N 1
ATOM 732 C CA . GLU A 1 88 ? -10.827 -4.162 9.990 1.00 64.31 88 GLU A CA 1
ATOM 733 C C . GLU A 1 88 ? -10.956 -2.984 9.005 1.00 64.31 88 GLU A C 1
ATOM 735 O O . GLU A 1 88 ? -10.134 -2.896 8.062 1.00 64.31 88 GLU A O 1
#

Foldseek 3Di:
DDPLLVVLCCCCPPVVDDLVVSCVVVVHDSVVSVVSPVVSVVVVVVCCVPVVPVVVLVVLVVVLVVVVVVDDPVVCVVCVVVSVVSND